Protein AF-A0A9X8DSF7-F1 (afdb_monomer_lite)

Foldseek 3Di:
DVVVVVVVVVVVVVVVVDDPDQDPLFAPLCRVLSVLLSVLVNLLVVLVVVLCVVQPPNSVVVVLLVVLSVLLVVLSVVLVVLRNVLSVCVVVVPPCNVVSSVVSNVSSVVSSVSSVVSSVCSVVCPVVVVVVVVVVVVCVVVVDDDDDDPVNVPD

Radius of gyration: 21.83 Å; chains: 1; bounding box: 63×36×56 Å

pLDDT: mean 90.85, std 12.2, range [54.5, 98.62]

Structure (mmCIF, N/CA/C/O backbone):
data_AF-A0A9X8DSF7-F1
#
_entry.id   AF-A0A9X8DSF7-F1
#
loop_
_atom_site.group_PDB
_atom_site.id
_atom_site.type_symbol
_atom_site.label_atom_id
_atom_site.label_alt_id
_atom_site.label_comp_id
_atom_site.label_asym_id
_atom_site.label_entity_id
_atom_site.label_seq_id
_atom_site.pdbx_PDB_ins_code
_atom_site.Cartn_x
_atom_site.Cartn_y
_atom_site.Cartn_z
_atom_site.occupancy
_atom_site.B_iso_or_equiv
_atom_site.auth_seq_id
_atom_site.auth_comp_id
_atom_site.auth_asym_id
_atom_site.auth_atom_id
_atom_site.pdbx_PDB_model_num
ATOM 1 N N . ASP A 1 1 ? 9.832 -15.809 27.372 1.00 63.56 1 ASP A N 1
ATOM 2 C CA . ASP A 1 1 ? 11.273 -15.867 27.654 1.00 63.56 1 ASP A CA 1
ATOM 3 C C . ASP A 1 1 ? 11.875 -14.478 27.422 1.00 63.56 1 ASP A C 1
ATOM 5 O O . ASP A 1 1 ? 11.835 -14.006 26.288 1.00 63.56 1 ASP A O 1
ATOM 9 N N . PRO A 1 2 ? 12.327 -13.775 28.474 1.00 68.81 2 PRO A N 1
ATOM 10 C CA . PRO A 1 2 ? 12.872 -12.420 28.365 1.00 68.81 2 PRO A CA 1
ATOM 11 C C . PRO A 1 2 ? 14.096 -12.323 27.442 1.00 68.81 2 PRO A C 1
ATOM 13 O O . PRO A 1 2 ? 14.295 -11.289 26.807 1.00 68.81 2 PRO A O 1
ATOM 16 N N . ALA A 1 3 ? 14.888 -13.395 27.326 1.00 64.69 3 ALA A N 1
ATOM 17 C CA . ALA A 1 3 ? 16.086 -13.418 26.490 1.00 64.69 3 ALA A CA 1
ATOM 18 C C . ALA A 1 3 ? 15.745 -13.406 24.990 1.00 64.69 3 ALA A C 1
ATOM 20 O O . ALA A 1 3 ? 16.380 -12.690 24.217 1.00 64.69 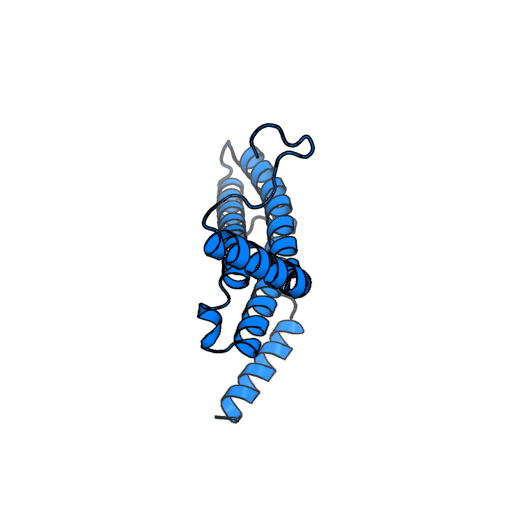3 ALA A O 1
ATOM 21 N N . ALA A 1 4 ? 14.692 -14.130 24.596 1.00 65.56 4 ALA A N 1
ATOM 22 C CA . ALA A 1 4 ? 14.181 -14.127 23.225 1.00 65.56 4 ALA A CA 1
ATOM 23 C C . ALA A 1 4 ? 13.615 -12.753 22.829 1.00 65.56 4 ALA A C 1
ATOM 25 O O . ALA A 1 4 ? 13.849 -12.274 21.726 1.00 65.56 4 ALA A O 1
ATOM 26 N N . VAL A 1 5 ? 12.927 -12.074 23.753 1.00 68.06 5 VAL A N 1
ATOM 27 C CA . VAL A 1 5 ? 12.398 -10.722 23.510 1.00 68.06 5 VAL A CA 1
ATOM 28 C C . VAL A 1 5 ? 13.537 -9.707 23.356 1.00 68.06 5 VAL A C 1
ATOM 30 O O . VAL A 1 5 ? 13.476 -8.843 22.485 1.00 68.06 5 VAL A O 1
ATOM 33 N N . ALA A 1 6 ? 14.598 -9.814 24.160 1.00 66.62 6 ALA A N 1
ATOM 34 C CA . ALA A 1 6 ? 15.745 -8.908 24.095 1.00 66.62 6 ALA A CA 1
ATOM 35 C C . ALA A 1 6 ? 16.555 -9.053 22.793 1.00 66.62 6 ALA A C 1
ATOM 37 O O . ALA A 1 6 ? 16.937 -8.043 22.196 1.00 66.62 6 ALA A O 1
ATOM 38 N N . SER A 1 7 ? 16.785 -10.282 22.321 1.00 71.12 7 SER A N 1
ATOM 39 C CA . SER A 1 7 ? 17.481 -10.529 21.049 1.00 71.12 7 SER A CA 1
ATOM 40 C C . SER A 1 7 ? 16.645 -10.107 19.836 1.00 71.12 7 SER A C 1
ATOM 42 O O . SER A 1 7 ? 17.171 -9.590 18.845 1.00 71.12 7 SER A O 1
ATOM 44 N N . GLU A 1 8 ? 15.323 -10.241 19.922 1.00 71.06 8 GLU A N 1
ATOM 45 C CA . GLU A 1 8 ? 14.417 -9.767 18.881 1.00 71.06 8 GLU A CA 1
ATOM 46 C C . GLU A 1 8 ? 14.366 -8.230 18.830 1.00 71.06 8 GLU A C 1
ATOM 48 O O . GLU A 1 8 ? 14.348 -7.640 17.752 1.00 71.06 8 GLU A O 1
ATOM 53 N N . ILE A 1 9 ? 14.426 -7.552 19.981 1.00 68.19 9 ILE A N 1
ATOM 54 C CA . ILE A 1 9 ? 14.534 -6.087 20.041 1.00 68.19 9 ILE A CA 1
ATOM 55 C C . ILE A 1 9 ? 15.883 -5.610 19.480 1.00 68.19 9 ILE A C 1
ATOM 57 O O . ILE A 1 9 ? 15.903 -4.662 18.692 1.00 68.19 9 ILE A O 1
ATOM 61 N N . SER A 1 10 ? 17.003 -6.255 19.830 1.00 66.88 10 SER A N 1
ATOM 62 C CA . SER A 1 10 ? 18.328 -5.824 19.354 1.00 66.88 10 SER A CA 1
ATOM 63 C C . SER A 1 10 ? 18.484 -5.996 17.841 1.00 66.88 10 SER A C 1
ATOM 65 O O . SER A 1 10 ? 18.924 -5.069 17.159 1.00 66.88 10 SER A O 1
ATOM 67 N N . SER A 1 11 ? 18.028 -7.125 17.291 1.00 69.69 11 SER A N 1
ATOM 68 C CA . SER A 1 11 ? 18.043 -7.371 15.846 1.00 69.69 11 SER A CA 1
ATOM 69 C C . SER A 1 11 ? 17.172 -6.372 15.078 1.00 69.69 11 SER A C 1
ATOM 71 O O . SER A 1 11 ? 17.550 -5.950 13.985 1.00 69.69 11 SER A O 1
ATOM 73 N N . ARG A 1 12 ? 16.055 -5.910 15.656 1.00 64.50 12 ARG A N 1
ATOM 74 C CA . ARG A 1 12 ? 15.192 -4.866 15.070 1.00 64.50 12 ARG A CA 1
ATOM 75 C C . ARG A 1 12 ? 15.837 -3.484 15.087 1.00 64.50 12 ARG A C 1
ATOM 77 O O . ARG A 1 12 ? 15.775 -2.784 14.078 1.00 64.50 12 ARG A O 1
ATOM 84 N N . VAL A 1 13 ? 16.483 -3.102 16.190 1.00 63.00 13 VAL A N 1
ATOM 85 C CA . VAL A 1 13 ? 17.249 -1.844 16.271 1.00 63.00 13 VAL A CA 1
ATOM 86 C C . VAL A 1 13 ? 18.369 -1.849 15.234 1.00 63.00 13 VAL A C 1
ATOM 88 O O . VAL A 1 13 ? 18.515 -0.893 14.477 1.00 63.00 13 VAL A O 1
ATOM 91 N N . GLN A 1 14 ? 19.090 -2.961 15.115 1.00 63.12 14 GLN A N 1
ATOM 92 C CA . GLN A 1 14 ? 20.136 -3.120 14.113 1.00 63.12 14 GLN A CA 1
ATOM 93 C C . GLN A 1 14 ? 19.574 -3.030 12.686 1.00 63.12 14 GLN A C 1
ATOM 95 O O . GLN A 1 14 ? 20.153 -2.341 11.849 1.00 63.12 14 GLN A O 1
ATOM 100 N N . LYS A 1 15 ? 18.403 -3.620 12.413 1.00 63.53 15 LYS A N 1
ATOM 101 C CA . LYS A 1 15 ? 17.718 -3.519 11.111 1.00 63.53 15 LYS A CA 1
ATOM 102 C 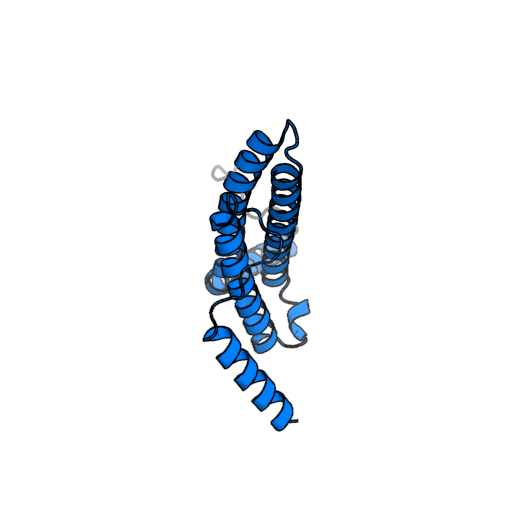C . LYS A 1 15 ? 17.249 -2.100 10.773 1.00 63.53 15 LYS A C 1
ATOM 104 O O . LYS A 1 15 ? 17.246 -1.753 9.601 1.00 63.53 15 LYS A O 1
ATOM 109 N N . LYS A 1 16 ? 16.883 -1.284 11.771 1.00 60.44 16 LYS A N 1
ATOM 110 C CA . LYS A 1 16 ? 16.543 0.141 11.579 1.00 60.44 16 LYS A CA 1
ATOM 111 C C . LYS A 1 16 ? 17.762 1.021 11.299 1.00 60.44 16 LYS A C 1
ATOM 113 O O . LYS A 1 16 ? 17.622 2.042 10.638 1.00 60.44 16 LYS A O 1
ATOM 118 N N . ILE A 1 17 ? 18.932 0.643 11.816 1.00 54.91 17 ILE A N 1
ATOM 119 C CA . ILE A 1 17 ? 20.197 1.376 11.631 1.00 54.91 17 ILE A CA 1
ATOM 120 C C . ILE A 1 17 ? 20.903 0.952 10.331 1.00 54.91 17 ILE A C 1
ATOM 122 O O . ILE A 1 17 ? 21.636 1.734 9.731 1.00 54.91 17 ILE A O 1
ATOM 126 N N . SER A 1 18 ? 20.668 -0.279 9.875 1.00 54.50 18 SER A N 1
ATOM 127 C CA . SER A 1 18 ? 21.203 -0.797 8.615 1.00 54.50 18 SER A CA 1
ATOM 128 C C . SER A 1 18 ? 20.497 -0.138 7.430 1.00 54.50 18 SER A C 1
ATOM 130 O O . SER A 1 18 ? 19.268 -0.145 7.366 1.00 54.50 18 SER A O 1
ATOM 132 N N . SER A 1 19 ? 21.251 0.378 6.454 1.00 56.88 19 SER A N 1
ATOM 133 C CA . SER A 1 19 ? 20.671 0.742 5.157 1.00 56.88 19 SER A CA 1
ATOM 134 C C . SER A 1 19 ? 19.955 -0.482 4.570 1.00 56.88 19 SER A C 1
ATOM 136 O O . SER A 1 19 ? 20.521 -1.580 4.626 1.00 56.88 19 SER A O 1
ATOM 138 N N . PRO A 1 20 ? 18.726 -0.344 4.041 1.00 61.88 20 PRO A N 1
ATOM 139 C CA . PRO A 1 20 ? 18.025 -1.477 3.459 1.00 61.88 20 PRO A CA 1
ATOM 140 C C . PRO A 1 20 ? 18.888 -2.075 2.347 1.00 61.88 20 PRO A C 1
ATOM 142 O O . PRO A 1 20 ? 19.363 -1.359 1.465 1.00 61.88 20 PRO A O 1
ATOM 145 N N . ALA A 1 21 ? 19.129 -3.386 2.417 1.00 65.06 21 ALA A N 1
ATOM 146 C CA . ALA A 1 21 ? 19.835 -4.096 1.361 1.00 65.06 21 ALA A CA 1
ATOM 147 C C . ALA A 1 21 ? 19.112 -3.840 0.034 1.00 65.06 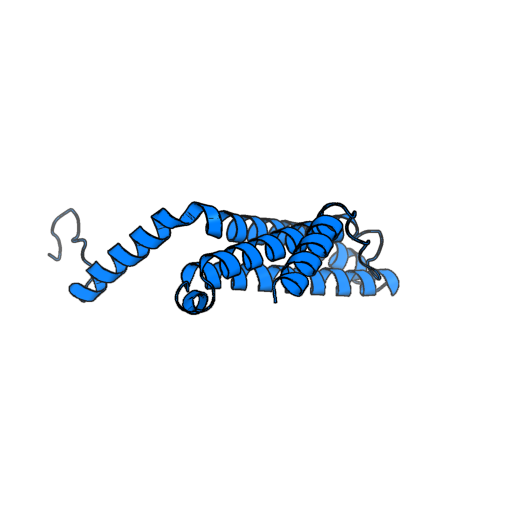21 ALA A C 1
ATOM 149 O O . ALA A 1 21 ? 17.889 -3.972 -0.029 1.00 65.06 21 ALA A O 1
ATOM 150 N N . THR A 1 22 ? 19.851 -3.435 -1.001 1.00 68.94 22 THR A N 1
ATOM 151 C CA . THR A 1 22 ? 19.303 -3.186 -2.339 1.00 68.94 22 THR A CA 1
ATOM 152 C C . THR A 1 22 ? 18.501 -4.402 -2.796 1.00 68.94 22 THR A C 1
ATOM 154 O O . THR A 1 22 ? 18.974 -5.528 -2.660 1.00 68.94 22 THR A O 1
ATOM 157 N N . LEU A 1 23 ? 17.292 -4.193 -3.326 1.00 81.56 23 LEU A N 1
ATOM 158 C CA . LEU A 1 23 ? 16.512 -5.294 -3.891 1.00 81.56 23 LEU A CA 1
ATOM 159 C C . LEU A 1 23 ? 17.291 -5.917 -5.056 1.00 81.56 23 LEU A C 1
ATOM 161 O O . LEU A 1 23 ? 17.583 -5.248 -6.050 1.00 81.56 23 LEU A O 1
ATOM 165 N N . GLU A 1 24 ? 17.637 -7.194 -4.920 1.00 85.94 24 GLU A N 1
ATOM 166 C CA . GLU A 1 24 ? 18.295 -7.956 -5.977 1.00 85.94 24 GLU A CA 1
ATOM 167 C C . GLU A 1 24 ? 17.334 -8.190 -7.153 1.00 85.94 24 GLU A C 1
ATOM 169 O O . GLU A 1 24 ? 16.117 -8.271 -6.985 1.00 85.94 24 GLU A O 1
ATOM 174 N N . GLY A 1 25 ? 17.877 -8.274 -8.370 1.00 87.62 25 GLY A N 1
ATOM 175 C CA . GLY A 1 25 ? 17.092 -8.543 -9.581 1.00 87.62 25 GLY A CA 1
ATOM 176 C C . GLY A 1 25 ? 16.292 -7.355 -10.136 1.00 87.62 25 GLY A C 1
ATOM 177 O O . GLY A 1 25 ? 15.615 -7.508 -11.152 1.00 87.62 25 GLY A O 1
ATOM 178 N N . VAL A 1 26 ? 16.380 -6.166 -9.529 1.00 95.31 26 VAL A N 1
ATOM 179 C CA . VAL A 1 26 ? 15.748 -4.951 -10.065 1.00 95.31 26 VAL A CA 1
ATOM 180 C C . VAL A 1 26 ? 16.621 -4.325 -11.152 1.00 95.31 26 VAL A C 1
ATOM 182 O O . VAL A 1 26 ? 17.807 -4.061 -10.951 1.00 95.31 26 VAL A O 1
ATOM 185 N N . HIS A 1 27 ? 16.023 -4.022 -12.306 1.00 96.25 27 HIS A N 1
ATOM 186 C CA . HIS A 1 27 ? 16.730 -3.338 -13.386 1.00 96.25 27 HIS A CA 1
ATOM 187 C C . HIS A 1 27 ? 17.093 -1.891 -12.972 1.00 96.25 27 HIS A C 1
ATOM 189 O O . HIS A 1 27 ? 16.234 -1.192 -12.431 1.00 96.25 27 HIS A O 1
ATOM 195 N N . PRO A 1 28 ? 18.295 -1.359 -13.288 1.00 95.75 28 PRO A N 1
ATOM 196 C CA . PRO A 1 28 ? 18.745 -0.038 -12.816 1.00 95.75 28 PRO A CA 1
ATOM 197 C C . PRO A 1 28 ? 17.779 1.131 -13.080 1.00 95.75 28 PRO A C 1
ATOM 199 O O . PRO A 1 28 ? 17.673 2.049 -12.271 1.00 95.75 28 PRO A O 1
ATOM 202 N N . LYS A 1 29 ? 17.023 1.084 -14.187 1.00 96.69 29 LYS A N 1
ATOM 203 C CA . LYS A 1 29 ? 15.991 2.090 -14.529 1.00 96.69 29 LYS A CA 1
ATOM 204 C C . LYS A 1 29 ? 14.791 2.132 -13.565 1.00 96.69 29 LYS A C 1
ATOM 206 O O . LYS A 1 29 ? 14.053 3.112 -13.573 1.00 96.69 29 LYS A O 1
ATOM 211 N N . LEU A 1 30 ? 14.593 1.094 -12.753 1.00 97.00 30 LEU A N 1
ATOM 212 C CA . LEU A 1 30 ? 13.517 0.977 -11.762 1.00 97.00 30 LEU A CA 1
ATOM 213 C C . LEU A 1 30 ? 14.002 1.212 -10.324 1.00 97.00 30 LEU A C 1
ATOM 215 O O . LEU A 1 30 ? 13.237 1.004 -9.385 1.00 97.00 30 LEU A O 1
ATOM 219 N N . LYS A 1 31 ? 15.245 1.680 -10.134 1.00 95.44 31 LYS A N 1
ATOM 220 C CA . LYS A 1 31 ? 15.831 1.897 -8.804 1.00 95.44 31 LYS A CA 1
ATOM 221 C C . LYS A 1 31 ? 14.965 2.791 -7.909 1.00 95.44 31 LYS A C 1
ATOM 223 O O . LYS A 1 31 ? 14.647 2.393 -6.800 1.00 95.44 31 LYS A O 1
ATOM 228 N N . ALA A 1 32 ? 14.496 3.931 -8.417 1.00 95.75 32 ALA A N 1
ATOM 229 C CA . ALA A 1 32 ? 13.640 4.833 -7.640 1.00 95.75 32 ALA A CA 1
ATOM 230 C C . ALA A 1 32 ? 12.321 4.167 -7.195 1.00 95.75 32 ALA A C 1
ATOM 232 O O . ALA A 1 32 ? 11.892 4.324 -6.054 1.00 95.75 32 ALA A O 1
ATOM 233 N N . SER A 1 33 ? 11.693 3.371 -8.068 1.00 97.44 33 SER A N 1
ATOM 234 C CA . SER A 1 33 ? 10.481 2.611 -7.733 1.00 97.44 33 SER A CA 1
ATOM 235 C C . SER A 1 33 ? 10.753 1.533 -6.676 1.00 97.44 33 SER A C 1
ATOM 237 O O . SER A 1 33 ? 9.924 1.310 -5.794 1.00 97.44 33 SER A O 1
ATOM 239 N N . ALA A 1 34 ? 11.923 0.892 -6.729 1.00 96.12 34 ALA A N 1
ATOM 240 C CA . ALA A 1 34 ? 12.370 -0.058 -5.714 1.00 96.12 34 ALA A CA 1
ATOM 241 C C . ALA A 1 34 ? 12.660 0.614 -4.363 1.00 96.12 34 ALA A C 1
ATOM 243 O O . ALA A 1 34 ? 12.262 0.078 -3.330 1.00 96.12 34 ALA A O 1
ATOM 244 N N . ASP A 1 35 ? 13.262 1.804 -4.356 1.00 95.06 35 ASP A N 1
ATOM 245 C CA . ASP A 1 35 ? 13.513 2.576 -3.133 1.00 95.06 35 ASP A CA 1
ATOM 246 C C . ASP A 1 35 ? 12.186 2.975 -2.451 1.00 95.06 35 ASP A C 1
ATOM 248 O O . ASP A 1 35 ? 12.048 2.889 -1.225 1.00 95.06 35 ASP A O 1
ATOM 252 N N . LEU A 1 36 ? 11.161 3.330 -3.242 1.00 96.38 36 LEU A N 1
ATOM 253 C CA . LEU A 1 36 ? 9.802 3.551 -2.734 1.00 96.38 36 LEU A CA 1
ATOM 254 C C . LEU A 1 36 ? 9.219 2.276 -2.113 1.00 96.38 36 LEU A C 1
ATOM 256 O O . LEU A 1 36 ? 8.698 2.326 -0.999 1.00 96.38 36 LEU A O 1
ATOM 260 N N . LEU A 1 37 ? 9.326 1.134 -2.801 1.00 96.38 37 LEU A N 1
ATOM 261 C CA . LEU A 1 37 ? 8.853 -0.156 -2.292 1.00 96.38 37 LEU A CA 1
ATOM 262 C C . LEU A 1 37 ? 9.526 -0.520 -0.959 1.00 96.38 37 LEU A C 1
ATOM 264 O O . LEU A 1 37 ? 8.836 -0.891 -0.008 1.00 96.38 37 LEU A O 1
ATOM 268 N N . GLN A 1 38 ? 10.850 -0.382 -0.861 1.00 94.75 38 GLN A N 1
ATOM 269 C CA . GLN A 1 38 ? 11.598 -0.650 0.371 1.00 94.75 38 GLN A CA 1
ATOM 270 C C . GLN A 1 38 ? 11.137 0.249 1.517 1.00 94.75 38 GLN A C 1
ATOM 272 O O . GLN A 1 38 ? 10.804 -0.246 2.594 1.00 94.75 38 GLN A O 1
ATOM 277 N N . THR A 1 39 ? 11.055 1.558 1.265 1.00 94.88 39 THR A N 1
ATOM 278 C CA . THR A 1 39 ? 10.596 2.539 2.256 1.00 94.88 39 THR A CA 1
ATOM 279 C C . THR A 1 39 ? 9.217 2.164 2.797 1.00 94.88 39 THR A C 1
ATOM 281 O O . THR A 1 39 ? 9.020 2.061 4.008 1.00 94.88 39 THR A O 1
ATOM 284 N N . ARG A 1 40 ? 8.263 1.876 1.904 1.00 97.19 40 ARG A N 1
ATOM 285 C CA . ARG A 1 40 ? 6.893 1.516 2.293 1.00 97.19 40 ARG A CA 1
ATOM 286 C C . ARG A 1 40 ? 6.809 0.159 2.985 1.00 97.19 40 ARG A C 1
ATOM 288 O O . ARG A 1 40 ? 5.972 -0.012 3.865 1.00 97.19 40 ARG A O 1
ATOM 295 N N . THR A 1 41 ? 7.686 -0.784 2.645 1.00 96.12 41 THR A N 1
ATOM 296 C CA . THR A 1 41 ? 7.774 -2.089 3.321 1.00 96.12 41 THR A CA 1
ATOM 297 C C . THR A 1 41 ? 8.222 -1.936 4.775 1.00 96.12 41 THR A C 1
ATOM 299 O O . THR A 1 41 ? 7.655 -2.576 5.661 1.00 96.12 41 THR A O 1
ATOM 302 N N . ILE A 1 42 ? 9.201 -1.064 5.041 1.00 93.56 42 ILE A N 1
ATOM 303 C CA . ILE A 1 42 ? 9.673 -0.775 6.404 1.00 93.56 42 ILE A CA 1
ATOM 304 C C . ILE A 1 42 ? 8.551 -0.142 7.230 1.00 93.56 42 ILE A C 1
ATOM 306 O O . ILE A 1 42 ? 8.224 -0.637 8.308 1.00 93.56 42 ILE A O 1
ATOM 310 N N . GLU A 1 43 ? 7.917 0.908 6.705 1.00 95.56 43 GLU A N 1
ATOM 311 C CA . GLU A 1 43 ? 6.807 1.581 7.387 1.00 95.56 43 GLU A CA 1
ATOM 312 C C . GLU A 1 43 ? 5.620 0.641 7.642 1.00 95.56 43 GLU A C 1
ATOM 314 O O . GLU A 1 43 ? 4.994 0.697 8.702 1.00 95.56 43 GLU A O 1
ATOM 319 N N . PHE A 1 44 ? 5.315 -0.245 6.690 1.00 97.06 44 PHE A N 1
ATOM 320 C CA . PHE A 1 44 ? 4.281 -1.261 6.852 1.00 97.06 44 PHE A CA 1
ATOM 321 C C . PHE A 1 44 ? 4.615 -2.223 7.996 1.00 97.06 44 PHE A C 1
ATOM 323 O O . PHE A 1 44 ? 3.758 -2.492 8.838 1.00 97.06 44 PHE A O 1
ATOM 330 N N . GLY A 1 45 ? 5.861 -2.701 8.065 1.00 95.31 45 GLY A N 1
ATOM 331 C CA . GLY A 1 45 ? 6.333 -3.550 9.159 1.00 95.31 45 GLY A CA 1
ATOM 332 C C . GLY A 1 45 ? 6.204 -2.870 10.524 1.00 95.31 45 GLY A C 1
ATOM 333 O O . GLY A 1 45 ? 5.671 -3.470 11.459 1.00 95.31 45 GLY A O 1
ATOM 334 N N . ASP A 1 46 ? 6.608 -1.601 10.615 1.00 93.81 46 ASP A N 1
ATOM 335 C CA . ASP A 1 46 ? 6.471 -0.788 11.829 1.00 93.81 46 ASP A CA 1
ATOM 336 C C . ASP A 1 46 ? 4.999 -0.629 12.255 1.00 93.81 46 ASP A C 1
ATOM 338 O O . ASP A 1 46 ? 4.670 -0.744 13.440 1.00 93.81 46 ASP A O 1
ATOM 342 N N . ALA A 1 47 ? 4.089 -0.407 11.301 1.00 95.94 47 ALA A N 1
ATOM 343 C CA . ALA A 1 47 ? 2.661 -0.287 11.582 1.00 95.94 47 ALA A CA 1
ATOM 344 C C . ALA A 1 47 ? 2.046 -1.609 12.070 1.00 95.94 47 ALA A C 1
ATOM 346 O O . ALA A 1 47 ? 1.309 -1.612 13.059 1.00 95.94 47 ALA A O 1
ATOM 347 N N . VAL A 1 48 ? 2.368 -2.734 11.422 1.00 96.19 48 VAL A N 1
ATOM 348 C CA . VAL A 1 48 ? 1.903 -4.068 11.840 1.00 96.19 48 VAL A CA 1
ATOM 349 C C . VAL A 1 48 ? 2.403 -4.396 13.246 1.00 96.19 48 VAL A C 1
ATOM 351 O O . VAL A 1 48 ? 1.623 -4.833 14.092 1.00 96.19 48 VAL A O 1
ATOM 354 N N . GLU A 1 49 ? 3.681 -4.143 13.529 1.00 94.06 49 GLU A N 1
ATOM 355 C CA . GLU A 1 49 ? 4.254 -4.376 14.854 1.00 94.06 49 GLU A CA 1
ATOM 356 C C . GLU A 1 49 ? 3.578 -3.506 15.922 1.00 94.06 49 GLU A C 1
ATOM 358 O O . GLU A 1 49 ? 3.225 -4.004 16.993 1.00 94.06 49 GLU A O 1
ATOM 363 N N . SER A 1 50 ? 3.346 -2.225 15.627 1.00 93.94 50 SER A N 1
ATOM 364 C CA . SER A 1 50 ? 2.640 -1.312 16.529 1.00 93.94 50 SER A CA 1
ATOM 365 C C . SER A 1 50 ? 1.239 -1.827 16.881 1.00 93.94 50 SER A C 1
ATOM 367 O O . SER A 1 50 ? 0.866 -1.853 18.057 1.00 93.94 50 SER A O 1
ATOM 369 N N . LEU A 1 51 ? 0.487 -2.312 15.888 1.00 95.31 51 LEU A N 1
ATOM 370 C CA . LEU A 1 51 ? -0.847 -2.875 16.098 1.00 95.31 51 LEU A CA 1
ATOM 371 C C . LEU A 1 51 ? -0.820 -4.158 16.930 1.00 95.31 51 LEU A C 1
ATOM 373 O O . LEU A 1 51 ? -1.606 -4.295 17.869 1.00 95.31 51 LEU A O 1
ATOM 377 N N . LEU A 1 52 ? 0.103 -5.075 16.633 1.00 95.31 52 LEU A N 1
ATOM 378 C CA . LEU A 1 52 ? 0.252 -6.320 17.389 1.00 95.31 52 LEU A CA 1
ATOM 379 C C . LEU A 1 52 ? 0.649 -6.055 18.843 1.00 95.31 52 LEU A C 1
ATOM 381 O O . LEU A 1 52 ? 0.106 -6.688 19.745 1.00 95.31 52 LEU A O 1
ATOM 385 N N . ARG A 1 53 ? 1.539 -5.087 19.091 1.00 94.62 53 ARG A N 1
ATOM 386 C CA . ARG A 1 53 ? 1.912 -4.669 20.451 1.00 94.62 53 ARG A CA 1
ATOM 387 C C . ARG A 1 53 ? 0.737 -4.050 21.204 1.00 94.62 53 ARG A C 1
ATOM 389 O O . ARG A 1 53 ? 0.589 -4.298 22.396 1.00 94.62 53 ARG A O 1
ATOM 396 N N . LYS A 1 54 ? -0.087 -3.250 20.522 1.00 94.31 54 LYS A N 1
ATOM 397 C CA . LYS A 1 54 ? -1.219 -2.539 21.128 1.00 94.31 54 LYS A CA 1
ATOM 398 C C . LYS A 1 54 ? -2.408 -3.451 21.439 1.00 94.31 54 LYS A C 1
ATOM 400 O O . LYS A 1 54 ? -3.003 -3.316 22.502 1.00 94.31 54 LYS A O 1
ATOM 405 N N . HIS A 1 55 ? -2.767 -4.346 20.521 1.00 94.69 55 HIS A N 1
ATOM 406 C CA . HIS A 1 55 ? -4.001 -5.136 20.606 1.00 94.69 55 HIS A CA 1
ATOM 407 C C . HIS A 1 55 ? -3.753 -6.616 20.942 1.00 94.69 55 HIS A C 1
ATOM 409 O O . HIS A 1 55 ? -4.639 -7.302 21.447 1.00 94.69 55 HIS A O 1
ATOM 415 N N . GLY A 1 56 ? -2.555 -7.147 20.693 1.00 94.88 56 GLY A N 1
ATOM 416 C CA . GLY A 1 56 ? -2.260 -8.562 20.915 1.00 94.88 56 GLY A CA 1
ATOM 417 C C . GLY A 1 56 ? -3.268 -9.467 20.200 1.00 94.88 56 GLY A C 1
ATOM 418 O O . GLY A 1 56 ? -3.554 -9.292 19.018 1.00 94.88 56 GLY A O 1
ATOM 419 N N . LYS A 1 57 ? -3.849 -10.427 20.928 1.00 95.00 57 LYS A N 1
ATOM 420 C CA . LYS A 1 57 ? -4.824 -11.381 20.369 1.00 95.00 57 LYS A CA 1
ATOM 421 C C . LYS A 1 57 ? -6.165 -10.744 19.991 1.00 95.00 57 LYS A C 1
ATOM 423 O O . LYS A 1 57 ? -6.867 -11.294 19.149 1.00 95.00 57 LYS A O 1
ATOM 428 N N . THR A 1 58 ? -6.530 -9.602 20.578 1.00 96.94 58 THR A N 1
ATOM 429 C CA . THR A 1 58 ? -7.820 -8.948 20.298 1.00 96.94 58 THR A CA 1
ATOM 430 C C . THR A 1 58 ? -7.797 -8.119 19.016 1.00 96.94 58 THR A C 1
ATOM 432 O O . THR A 1 58 ? -8.838 -7.605 18.616 1.00 96.94 58 THR A O 1
ATOM 435 N N . ILE A 1 59 ? -6.652 -8.053 18.319 1.00 96.81 59 ILE A N 1
ATOM 436 C CA . ILE A 1 59 ? -6.509 -7.362 17.030 1.00 96.81 59 ILE A CA 1
ATOM 437 C C . ILE A 1 59 ? -7.546 -7.817 15.996 1.00 96.81 59 ILE A C 1
ATOM 439 O O . ILE A 1 59 ? -7.968 -7.020 15.166 1.00 96.81 59 ILE A O 1
ATOM 443 N N . VAL A 1 60 ? -8.025 -9.064 16.085 1.00 96.81 60 VAL A N 1
ATOM 444 C CA . VAL A 1 60 ? -9.093 -9.606 15.228 1.00 96.81 60 VAL A CA 1
ATOM 445 C C . VAL A 1 60 ? -10.395 -8.793 15.298 1.00 96.81 60 VAL A C 1
ATOM 447 O O . VAL A 1 60 ? -11.191 -8.830 14.367 1.00 96.81 60 VAL A O 1
ATOM 450 N N . HIS A 1 61 ? -10.623 -8.018 16.359 1.00 96.06 61 HIS A N 1
ATOM 451 C CA . HIS A 1 61 ? -11.792 -7.143 16.488 1.00 96.06 61 HIS A CA 1
ATOM 452 C C . HIS A 1 61 ? -11.551 -5.722 15.952 1.00 96.06 61 HIS A C 1
ATOM 454 O O . HIS A 1 61 ? -12.500 -4.961 15.764 1.00 96.06 61 HIS A O 1
ATOM 460 N N . GLU A 1 62 ? -10.309 -5.366 15.620 1.00 95.81 62 GLU A N 1
ATOM 461 C CA . GLU A 1 62 ? -9.932 -4.053 15.084 1.00 95.81 62 GLU A CA 1
ATOM 462 C C . GLU A 1 62 ? -10.085 -3.993 13.557 1.00 95.81 62 GLU A C 1
ATOM 464 O O . GLU A 1 62 ? -9.183 -3.600 12.817 1.00 95.81 62 GLU A O 1
ATOM 469 N N . GLN A 1 63 ? -11.267 -4.379 13.073 1.00 96.44 63 GLN A N 1
ATOM 470 C CA . GLN A 1 63 ? -11.570 -4.601 11.652 1.00 96.44 63 GLN A CA 1
ATOM 471 C C . GLN A 1 63 ? -11.261 -3.391 10.752 1.00 96.44 63 GLN A C 1
ATOM 473 O O . GLN A 1 63 ? -10.773 -3.556 9.637 1.00 96.44 63 GLN A O 1
ATOM 478 N N . LEU A 1 64 ? -11.472 -2.160 11.236 1.00 97.38 64 LEU A N 1
ATOM 479 C CA . LEU A 1 64 ? -11.167 -0.942 10.470 1.00 97.38 64 LEU A CA 1
ATOM 480 C C . LEU A 1 64 ? -9.658 -0.741 10.263 1.00 97.38 64 LEU A C 1
ATOM 482 O O . LEU A 1 64 ? -9.228 -0.316 9.192 1.00 97.38 64 LEU A O 1
ATOM 486 N N . GLN A 1 65 ? -8.843 -1.061 11.269 1.00 96.88 65 GLN A N 1
ATOM 487 C CA . GLN A 1 65 ? -7.384 -0.993 11.159 1.00 96.88 65 GLN A CA 1
ATOM 488 C C . GLN A 1 65 ? -6.849 -2.164 10.330 1.00 96.88 65 GLN A C 1
ATOM 490 O O . GLN A 1 65 ? -6.005 -1.952 9.460 1.00 96.88 65 GLN A O 1
ATOM 495 N N . LEU A 1 66 ? -7.398 -3.369 10.525 1.00 97.62 66 LEU A N 1
ATOM 496 C CA . LEU A 1 66 ? -7.069 -4.548 9.721 1.00 97.62 66 LEU A CA 1
ATOM 497 C C . LEU A 1 66 ? -7.362 -4.333 8.234 1.00 97.62 66 LEU A C 1
ATOM 499 O O . LEU A 1 66 ? -6.532 -4.690 7.402 1.00 97.62 66 LEU A O 1
ATOM 503 N N . LYS A 1 67 ? -8.483 -3.685 7.893 1.00 98.12 67 LYS A N 1
ATOM 504 C CA . LYS A 1 67 ? -8.799 -3.310 6.510 1.00 98.12 67 LYS A CA 1
ATOM 505 C C . LYS A 1 67 ? -7.700 -2.434 5.900 1.00 98.12 67 LYS A C 1
ATOM 507 O O . LYS A 1 67 ? -7.227 -2.728 4.811 1.00 98.12 67 LYS A O 1
ATOM 512 N N . ARG A 1 68 ? -7.244 -1.393 6.607 1.00 98.12 68 ARG A N 1
ATOM 513 C CA . ARG A 1 68 ? -6.177 -0.495 6.115 1.00 98.12 68 ARG A CA 1
ATOM 514 C C . ARG A 1 68 ? -4.845 -1.222 5.926 1.00 98.12 68 ARG A C 1
ATOM 516 O O . ARG A 1 68 ? -4.141 -0.953 4.956 1.00 98.12 68 ARG A O 1
ATOM 523 N N . ILE A 1 69 ? -4.512 -2.151 6.826 1.00 98.06 69 ILE A N 1
ATOM 524 C CA . ILE A 1 69 ? -3.341 -3.027 6.677 1.00 98.06 69 ILE A CA 1
ATOM 525 C C . ILE A 1 69 ? -3.488 -3.925 5.443 1.00 98.06 69 ILE A C 1
ATOM 527 O O . ILE A 1 69 ? -2.545 -4.031 4.665 1.00 98.06 69 ILE A O 1
ATOM 531 N N . ALA A 1 70 ? -4.656 -4.530 5.227 1.00 98.44 70 ALA A N 1
ATOM 532 C CA . ALA A 1 70 ? -4.912 -5.357 4.049 1.00 98.44 70 ALA A CA 1
ATOM 533 C C . ALA A 1 70 ? -4.821 -4.543 2.746 1.00 98.44 70 ALA A C 1
ATOM 535 O O . ALA A 1 70 ? -4.158 -4.954 1.797 1.00 98.44 70 ALA A O 1
ATOM 536 N N . ASP A 1 71 ? -5.408 -3.347 2.712 1.00 98.50 71 ASP A N 1
ATOM 537 C CA . ASP A 1 71 ? -5.333 -2.466 1.547 1.00 98.50 71 ASP A CA 1
ATOM 538 C C . ASP A 1 71 ? -3.876 -2.063 1.250 1.00 98.50 71 ASP A C 1
ATOM 540 O O . ASP A 1 71 ? -3.456 -2.060 0.092 1.00 98.50 71 ASP A O 1
ATOM 544 N N . ALA A 1 72 ? -3.070 -1.768 2.278 1.00 98.44 72 ALA A N 1
ATOM 545 C CA . ALA A 1 72 ? -1.644 -1.477 2.118 1.00 98.44 72 ALA A CA 1
ATOM 546 C C . ALA A 1 72 ? -0.833 -2.696 1.635 1.00 98.44 72 ALA A C 1
ATOM 548 O O . ALA A 1 72 ? 0.031 -2.544 0.770 1.00 98.44 72 ALA A O 1
ATOM 549 N N . SER A 1 73 ? -1.117 -3.901 2.142 1.00 98.44 73 SER A N 1
ATOM 550 C CA . SER A 1 73 ? -0.398 -5.117 1.740 1.00 98.44 73 SER A CA 1
ATOM 551 C C . SER A 1 73 ? -0.669 -5.497 0.283 1.00 98.44 73 SER A C 1
ATOM 553 O O . SER A 1 73 ? 0.259 -5.879 -0.431 1.00 98.44 73 SER A O 1
ATOM 555 N N . ILE A 1 74 ? -1.903 -5.304 -0.196 1.00 98.62 74 ILE A N 1
ATOM 556 C CA . ILE A 1 74 ? -2.270 -5.500 -1.606 1.00 98.62 74 ILE A CA 1
ATOM 557 C C . ILE A 1 74 ? -1.447 -4.576 -2.511 1.00 98.62 74 ILE A C 1
ATOM 559 O O . ILE A 1 74 ? -0.901 -5.028 -3.519 1.00 98.62 74 ILE A O 1
ATOM 563 N N . GLN A 1 75 ? -1.316 -3.293 -2.151 1.00 98.50 75 GLN A N 1
ATOM 564 C CA . GLN A 1 75 ? -0.515 -2.346 -2.935 1.00 98.50 75 GLN A CA 1
ATOM 565 C C . GLN A 1 75 ? 0.975 -2.715 -2.928 1.00 98.50 75 GLN A C 1
ATOM 567 O O . GLN A 1 75 ? 1.605 -2.683 -3.982 1.00 98.50 75 GLN A O 1
ATOM 572 N N . LEU A 1 76 ? 1.537 -3.120 -1.782 1.00 98.12 76 LEU A N 1
ATOM 573 C CA . LEU A 1 76 ? 2.933 -3.574 -1.696 1.00 98.12 76 LEU A CA 1
ATOM 574 C C . LEU A 1 76 ? 3.199 -4.784 -2.597 1.00 98.12 76 LEU A C 1
ATOM 576 O O . LEU A 1 76 ? 4.199 -4.821 -3.320 1.00 98.12 76 LEU A O 1
ATOM 580 N N . PHE A 1 77 ? 2.290 -5.760 -2.589 1.00 98.31 77 PHE A N 1
ATOM 581 C CA . PHE A 1 77 ? 2.394 -6.932 -3.450 1.00 98.31 77 PHE A CA 1
ATOM 582 C C . PHE A 1 77 ? 2.340 -6.542 -4.932 1.00 98.31 77 PHE A C 1
ATOM 584 O O . PHE A 1 77 ? 3.192 -6.955 -5.717 1.00 98.31 77 PHE A O 1
ATOM 591 N N . ALA A 1 78 ? 1.389 -5.689 -5.313 1.00 98.31 78 ALA A N 1
ATOM 592 C CA . ALA A 1 78 ? 1.245 -5.237 -6.691 1.00 98.31 78 ALA A CA 1
ATOM 593 C C . ALA A 1 78 ? 2.442 -4.390 -7.174 1.00 98.31 78 ALA A C 1
ATOM 595 O O . ALA A 1 78 ? 2.894 -4.552 -8.311 1.00 98.31 78 ALA A O 1
ATOM 596 N N . MET A 1 79 ? 3.015 -3.537 -6.315 1.00 97.88 79 MET A N 1
ATOM 597 C CA . MET A 1 79 ? 4.268 -2.824 -6.607 1.00 97.88 79 MET A CA 1
ATOM 598 C C . MET A 1 79 ? 5.410 -3.808 -6.862 1.00 97.88 79 MET A C 1
ATOM 600 O O . MET A 1 79 ? 6.118 -3.694 -7.858 1.00 97.88 79 MET A O 1
ATOM 604 N N . THR A 1 80 ? 5.557 -4.811 -5.995 1.00 97.56 80 THR A N 1
ATOM 605 C CA . THR A 1 80 ? 6.593 -5.844 -6.131 1.00 97.56 80 THR A CA 1
ATOM 606 C C . THR A 1 80 ? 6.448 -6.602 -7.452 1.00 97.56 80 THR A C 1
ATOM 608 O O . THR A 1 80 ? 7.420 -6.747 -8.194 1.00 97.56 80 THR A O 1
ATOM 611 N N . ALA A 1 81 ? 5.229 -7.031 -7.791 1.00 98.12 81 ALA A N 1
ATOM 612 C CA . ALA A 1 81 ? 4.952 -7.776 -9.016 1.00 98.12 81 ALA A CA 1
ATOM 613 C C . ALA A 1 81 ? 5.241 -6.957 -10.286 1.00 98.12 81 ALA A C 1
ATOM 615 O O . ALA A 1 81 ? 5.847 -7.468 -11.228 1.00 98.12 81 ALA A O 1
ATOM 616 N N . THR A 1 82 ? 4.845 -5.682 -10.314 1.00 98.19 82 THR A N 1
ATOM 617 C CA . THR A 1 82 ? 5.075 -4.806 -11.477 1.00 98.19 82 THR A CA 1
ATOM 618 C C . THR A 1 82 ? 6.555 -4.460 -11.651 1.00 98.19 82 THR A C 1
ATOM 620 O O . THR A 1 82 ? 7.068 -4.565 -12.764 1.00 98.19 82 THR A O 1
ATOM 623 N N . ILE A 1 83 ? 7.278 -4.166 -10.562 1.00 98.12 83 ILE A N 1
ATOM 624 C CA . ILE A 1 83 ? 8.735 -3.943 -10.586 1.00 98.12 83 ILE A CA 1
ATOM 625 C C . ILE A 1 83 ? 9.478 -5.186 -11.074 1.00 98.12 83 ILE A C 1
ATOM 627 O O . ILE A 1 83 ? 10.360 -5.068 -11.928 1.00 98.12 83 ILE A O 1
ATOM 631 N N . SER A 1 84 ? 9.120 -6.369 -10.568 1.00 97.56 84 SER A N 1
ATOM 632 C CA . SER A 1 84 ? 9.719 -7.636 -10.998 1.00 97.56 84 SER A CA 1
ATOM 633 C C . SER A 1 84 ? 9.496 -7.869 -12.493 1.00 97.56 84 SER A C 1
ATOM 635 O O . SER A 1 84 ? 10.461 -8.017 -13.242 1.00 97.56 84 SER A O 1
ATOM 637 N N . ARG A 1 85 ? 8.242 -7.780 -12.953 1.00 97.56 85 ARG A N 1
ATOM 638 C CA . ARG A 1 85 ? 7.881 -7.969 -14.363 1.00 97.56 85 ARG A CA 1
ATOM 639 C C . ARG A 1 85 ? 8.617 -7.005 -15.291 1.00 97.56 85 ARG A C 1
ATOM 641 O O . ARG A 1 85 ? 9.216 -7.439 -16.271 1.00 97.56 85 ARG A O 1
ATOM 648 N N . ALA A 1 86 ? 8.584 -5.706 -14.997 1.00 98.19 86 ALA A N 1
ATOM 649 C CA . ALA A 1 86 ? 9.228 -4.710 -15.845 1.00 98.19 86 ALA A CA 1
ATOM 650 C C . ALA A 1 86 ? 10.759 -4.838 -15.817 1.00 98.19 86 ALA A C 1
ATOM 652 O O . ALA A 1 86 ? 11.404 -4.600 -16.836 1.00 98.19 86 ALA A O 1
ATOM 653 N N . SER A 1 87 ? 11.347 -5.274 -14.697 1.00 98.00 87 SER A N 1
ATOM 654 C CA . SER A 1 87 ? 12.781 -5.581 -14.630 1.00 98.00 87 SER A CA 1
ATOM 655 C C . SER A 1 87 ? 13.157 -6.736 -15.557 1.00 98.00 87 SER A C 1
ATOM 657 O O . SER A 1 87 ? 14.135 -6.617 -16.293 1.00 98.00 87 SER A O 1
ATOM 659 N N . THR A 1 88 ? 12.363 -7.810 -15.585 1.00 97.88 88 THR A N 1
ATOM 660 C CA . THR A 1 88 ? 12.546 -8.920 -16.533 1.00 97.88 88 THR A CA 1
ATOM 661 C C . THR A 1 88 ? 12.380 -8.447 -17.975 1.00 97.88 88 THR A C 1
ATOM 663 O O . THR A 1 88 ? 13.275 -8.660 -18.785 1.00 97.88 88 THR A O 1
ATOM 666 N N . ALA A 1 89 ? 11.312 -7.706 -18.289 1.00 98.06 89 ALA A N 1
ATOM 667 C CA . ALA A 1 89 ? 11.077 -7.187 -19.639 1.00 98.06 89 ALA A CA 1
ATOM 668 C C . ALA A 1 89 ? 12.233 -6.300 -20.145 1.00 98.06 89 ALA A C 1
ATOM 670 O O . ALA A 1 89 ? 12.595 -6.365 -21.320 1.00 98.06 89 ALA A O 1
ATOM 671 N N . LEU A 1 90 ? 12.827 -5.486 -19.265 1.00 97.94 90 LEU A N 1
ATOM 672 C CA . LEU A 1 90 ? 13.987 -4.647 -19.581 1.00 97.94 90 LEU A CA 1
ATOM 673 C C . LEU A 1 90 ? 15.261 -5.471 -19.796 1.00 97.94 90 LEU A C 1
ATOM 675 O O . LEU A 1 90 ? 15.996 -5.198 -20.746 1.00 97.94 90 LEU A O 1
ATOM 679 N N . THR A 1 91 ? 15.508 -6.468 -18.946 1.00 97.06 91 THR A N 1
ATOM 680 C CA . THR A 1 91 ? 16.659 -7.378 -19.063 1.00 97.06 91 THR A CA 1
ATOM 681 C C . THR A 1 91 ? 16.593 -8.196 -20.355 1.00 97.06 91 THR A C 1
ATOM 683 O O . THR A 1 91 ? 17.578 -8.258 -21.091 1.00 97.06 91 THR A O 1
ATOM 686 N N . ASP A 1 92 ? 15.412 -8.721 -20.686 1.00 97.19 92 ASP A N 1
ATOM 687 C CA . ASP A 1 92 ? 15.169 -9.542 -21.878 1.00 97.19 92 ASP A CA 1
ATOM 688 C C . ASP A 1 92 ? 15.008 -8.708 -23.159 1.00 97.19 92 ASP A C 1
ATOM 690 O O . ASP A 1 92 ? 14.870 -9.255 -24.252 1.00 97.19 92 ASP A O 1
ATOM 694 N N . LYS A 1 93 ? 15.032 -7.371 -23.044 1.00 96.56 93 LYS A N 1
ATOM 695 C CA . LYS A 1 93 ? 14.834 -6.420 -24.151 1.00 96.56 93 LYS A CA 1
ATOM 696 C C . LYS A 1 93 ? 13.530 -6.674 -24.918 1.00 96.56 93 LYS A C 1
ATOM 698 O O . LYS A 1 93 ? 13.492 -6.576 -26.145 1.00 96.56 93 LYS A O 1
ATOM 703 N N . SER A 1 94 ? 12.457 -6.975 -24.186 1.00 97.31 94 SER A N 1
ATOM 704 C CA . SER A 1 94 ? 11.115 -7.147 -24.749 1.00 97.31 94 SER A CA 1
ATOM 705 C C . SER A 1 94 ? 10.704 -5.917 -25.577 1.00 97.31 94 SER A C 1
ATOM 707 O O . SER A 1 94 ? 10.985 -4.785 -25.164 1.00 97.31 94 SER A O 1
ATOM 709 N N . PRO A 1 95 ? 9.978 -6.080 -26.702 1.00 97.94 95 PRO A N 1
ATOM 710 C CA . PRO A 1 95 ? 9.480 -4.951 -27.494 1.00 97.94 95 PRO A CA 1
ATOM 711 C C . PRO A 1 95 ? 8.579 -3.998 -26.688 1.00 97.94 95 PRO A C 1
ATOM 713 O O . PRO A 1 95 ? 8.485 -2.817 -27.012 1.00 97.94 95 PRO A O 1
ATOM 716 N N . THR A 1 96 ? 7.945 -4.480 -25.614 1.00 97.75 96 THR A N 1
ATOM 717 C CA . THR A 1 96 ? 7.068 -3.690 -24.734 1.00 97.75 96 THR A CA 1
ATOM 718 C C . THR A 1 96 ? 7.784 -3.073 -23.531 1.00 97.75 96 THR A C 1
ATOM 720 O O . THR A 1 96 ? 7.163 -2.324 -22.775 1.00 97.75 96 THR A O 1
ATOM 723 N N . ALA A 1 97 ? 9.087 -3.320 -23.356 1.00 98.00 97 ALA A N 1
ATOM 724 C CA . ALA A 1 97 ? 9.820 -2.969 -22.138 1.00 98.00 97 ALA A CA 1
ATOM 725 C C . ALA A 1 97 ? 9.777 -1.470 -21.799 1.00 98.00 97 ALA A C 1
ATOM 727 O O . ALA A 1 97 ? 9.689 -1.096 -20.630 1.00 98.00 97 ALA A O 1
ATOM 728 N N . ALA A 1 98 ? 9.805 -0.596 -22.811 1.00 98.00 98 ALA A N 1
ATOM 729 C CA . ALA A 1 98 ? 9.719 0.850 -22.606 1.00 98.00 98 ALA A CA 1
ATOM 730 C C . ALA A 1 98 ? 8.359 1.279 -22.028 1.00 98.00 98 ALA A C 1
ATOM 732 O O . ALA A 1 98 ? 8.302 2.145 -21.156 1.00 98.00 98 ALA A O 1
ATOM 733 N N . HIS A 1 99 ? 7.271 0.652 -22.480 1.00 98.25 99 HIS A N 1
ATOM 734 C CA . HIS A 1 99 ? 5.933 0.942 -21.976 1.00 98.25 99 HIS A CA 1
ATOM 735 C C . HIS A 1 99 ? 5.717 0.341 -20.581 1.00 98.25 99 HIS A C 1
ATOM 737 O O . HIS A 1 99 ? 5.200 1.017 -19.696 1.00 98.25 99 HIS A O 1
ATOM 743 N N . GLU A 1 100 ? 6.187 -0.889 -20.350 1.00 98.44 100 GLU A N 1
ATOM 744 C CA . GLU A 1 100 ? 6.129 -1.539 -19.033 1.00 98.44 100 GLU A CA 1
ATOM 745 C C . GLU A 1 100 ? 6.920 -0.767 -17.968 1.00 98.44 100 GLU A C 1
ATOM 747 O O . GLU A 1 100 ? 6.457 -0.642 -16.833 1.00 98.44 100 GLU A O 1
ATOM 752 N N . LEU A 1 101 ? 8.068 -0.187 -18.338 1.00 98.44 101 LEU A N 1
ATOM 753 C CA . LEU A 1 101 ? 8.829 0.721 -17.479 1.00 98.44 101 LEU A CA 1
ATOM 754 C C . LEU A 1 101 ? 7.986 1.936 -17.066 1.00 98.44 101 LEU A C 1
ATOM 756 O O . LEU A 1 101 ? 7.868 2.205 -15.872 1.00 98.44 101 LEU A O 1
ATOM 760 N N . ALA A 1 102 ? 7.379 2.634 -18.030 1.00 98.50 102 ALA A N 1
ATOM 761 C CA . ALA A 1 102 ? 6.573 3.826 -17.759 1.00 98.50 102 ALA A CA 1
ATOM 762 C C . ALA A 1 102 ? 5.352 3.512 -16.876 1.00 98.50 102 ALA A C 1
ATOM 764 O O . ALA A 1 102 ? 5.079 4.230 -15.913 1.00 98.50 102 ALA A O 1
ATOM 765 N N . LEU A 1 103 ? 4.653 2.405 -17.159 1.00 98.44 103 LEU A N 1
ATOM 766 C CA . LEU A 1 103 ? 3.530 1.932 -16.346 1.00 98.44 103 LEU A CA 1
ATOM 767 C C . LEU A 1 103 ? 3.959 1.647 -14.906 1.00 98.44 103 LEU A C 1
ATOM 769 O O . LEU A 1 103 ? 3.291 2.066 -13.964 1.00 98.44 103 LEU A O 1
ATOM 773 N N . THR A 1 104 ? 5.081 0.951 -14.737 1.00 98.50 104 THR A N 1
ATOM 774 C CA . THR A 1 104 ? 5.580 0.547 -13.420 1.00 98.50 104 THR A CA 1
ATOM 775 C C . THR A 1 104 ? 6.035 1.745 -12.595 1.00 98.50 104 THR A C 1
ATOM 777 O O . THR A 1 104 ? 5.734 1.804 -11.406 1.00 98.50 104 THR A O 1
ATOM 780 N N . GLN A 1 105 ? 6.713 2.717 -13.211 1.00 98.44 105 GLN A N 1
ATOM 781 C CA . GLN A 1 105 ? 7.146 3.938 -12.528 1.00 98.44 105 GLN A CA 1
ATOM 782 C C . GLN A 1 105 ? 5.950 4.725 -11.984 1.00 98.44 105 GLN A C 1
ATOM 784 O O . GLN A 1 105 ? 5.900 5.000 -10.786 1.00 98.44 105 GLN A O 1
ATOM 789 N N . LEU A 1 106 ? 4.945 4.987 -12.827 1.00 98.56 106 LEU A N 1
ATOM 790 C CA . LEU A 1 106 ? 3.730 5.687 -12.408 1.00 98.56 106 LEU A CA 1
ATOM 791 C C . LEU A 1 106 ? 2.948 4.895 -11.350 1.00 98.56 106 LEU A C 1
ATOM 793 O O . LEU A 1 106 ? 2.492 5.452 -10.351 1.00 98.56 106 LEU A O 1
ATOM 797 N N . TYR A 1 107 ? 2.791 3.584 -11.549 1.00 98.50 107 TYR A N 1
ATOM 798 C CA . TYR A 1 107 ? 2.061 2.743 -10.606 1.00 98.50 107 TYR A CA 1
ATOM 799 C C . TYR A 1 107 ? 2.736 2.704 -9.230 1.00 98.50 107 TYR A C 1
ATOM 801 O O . TYR A 1 107 ? 2.044 2.783 -8.216 1.00 98.50 107 TYR A O 1
ATOM 809 N N . ALA A 1 108 ? 4.071 2.634 -9.180 1.00 98.31 108 ALA A N 1
ATOM 810 C CA . ALA A 1 108 ? 4.825 2.635 -7.931 1.00 98.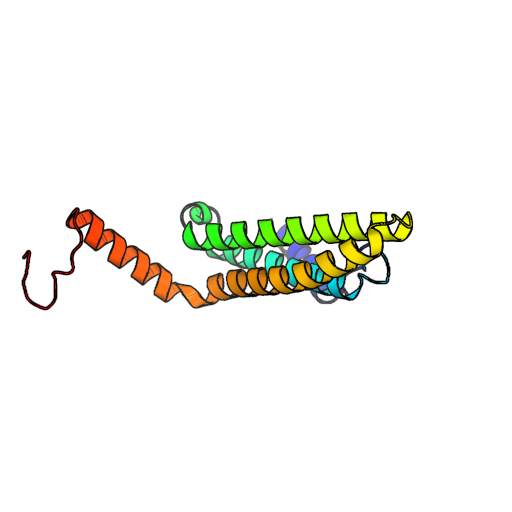31 108 ALA A CA 1
ATOM 811 C C . ALA A 1 108 ? 4.602 3.917 -7.112 1.00 98.31 108 ALA A C 1
ATOM 813 O O . ALA A 1 108 ? 4.461 3.837 -5.892 1.00 98.31 108 ALA A O 1
ATOM 814 N N . GLU A 1 109 ? 4.513 5.082 -7.757 1.00 98.38 109 GLU A N 1
ATOM 815 C CA . GLU A 1 109 ? 4.198 6.350 -7.087 1.00 98.38 109 GLU A CA 1
ATOM 816 C C . GLU A 1 109 ? 2.773 6.349 -6.517 1.00 98.38 109 GLU A C 1
ATOM 818 O O . GLU A 1 109 ? 2.579 6.568 -5.319 1.00 98.38 109 GLU A O 1
ATOM 823 N N . ILE A 1 110 ? 1.779 5.999 -7.343 1.00 98.50 110 ILE A N 1
ATOM 824 C CA . ILE A 1 110 ? 0.366 5.939 -6.933 1.00 98.50 110 ILE A CA 1
ATOM 825 C C . ILE A 1 110 ? 0.171 4.959 -5.768 1.00 98.50 110 ILE A C 1
ATOM 827 O O . ILE A 1 110 ? -0.536 5.250 -4.799 1.00 98.50 110 ILE A O 1
ATOM 831 N N . ALA A 1 111 ? 0.769 3.773 -5.864 1.00 98.50 111 ALA A N 1
ATOM 832 C CA . ALA A 1 111 ? 0.673 2.749 -4.836 1.00 98.50 111 ALA A CA 1
ATOM 833 C C . ALA A 1 111 ? 1.390 3.178 -3.546 1.00 98.50 111 ALA A C 1
ATOM 835 O O . ALA A 1 111 ? 0.834 3.002 -2.460 1.00 98.50 111 ALA A O 1
ATOM 836 N N . SER A 1 112 ? 2.560 3.816 -3.651 1.00 98.50 112 SER A N 1
ATOM 837 C CA . SER A 1 112 ? 3.295 4.381 -2.512 1.00 98.50 112 SER A CA 1
ATOM 838 C C . SER A 1 112 ? 2.456 5.403 -1.739 1.00 98.50 112 SER A C 1
ATOM 840 O O . SER A 1 112 ? 2.392 5.338 -0.508 1.00 98.50 112 SER A O 1
ATOM 842 N N . ASP A 1 113 ? 1.742 6.288 -2.437 1.00 98.50 113 ASP A N 1
ATOM 843 C CA . ASP A 1 113 ? 0.837 7.253 -1.807 1.00 98.50 113 ASP A CA 1
ATOM 844 C C . ASP A 1 113 ? -0.340 6.582 -1.098 1.00 98.50 113 ASP A C 1
ATOM 846 O O . ASP A 1 113 ? -0.662 6.934 0.041 1.00 98.50 113 ASP A O 1
ATOM 850 N N . LYS A 1 114 ? -0.954 5.573 -1.726 1.00 98.50 114 LYS A N 1
ATOM 851 C CA . LYS A 1 114 ? -2.037 4.792 -1.108 1.00 98.50 114 LYS A CA 1
ATOM 852 C C . LYS A 1 114 ? -1.572 4.078 0.159 1.00 98.50 114 LYS A C 1
ATOM 854 O O . LYS A 1 114 ? -2.269 4.136 1.171 1.00 98.50 114 LYS A O 1
ATOM 859 N N . ILE A 1 115 ? -0.397 3.446 0.124 1.00 98.56 115 ILE A N 1
ATOM 860 C CA . ILE A 1 115 ? 0.192 2.784 1.295 1.00 98.56 115 ILE A CA 1
ATOM 861 C C . ILE A 1 115 ? 0.419 3.809 2.401 1.00 98.56 115 ILE A C 1
ATOM 863 O O . ILE A 1 115 ? -0.092 3.635 3.505 1.00 98.56 115 ILE A O 1
ATOM 867 N N . ARG A 1 116 ? 1.110 4.913 2.097 1.00 98.00 116 ARG A N 1
ATOM 868 C CA . ARG A 1 116 ? 1.392 5.977 3.068 1.00 98.00 116 ARG A CA 1
ATOM 869 C C . ARG A 1 116 ? 0.117 6.495 3.733 1.00 98.00 116 ARG A C 1
ATOM 871 O O . ARG A 1 116 ? 0.091 6.667 4.951 1.00 98.00 116 ARG A O 1
ATOM 878 N N . ASN A 1 117 ? -0.938 6.720 2.954 1.00 98.25 117 ASN A N 1
ATOM 879 C CA . ASN A 1 117 ? -2.220 7.181 3.477 1.00 98.25 117 ASN A CA 1
ATOM 880 C C . ASN A 1 117 ? -2.849 6.139 4.407 1.00 98.25 117 ASN A C 1
ATOM 882 O O . ASN A 1 117 ? -3.146 6.470 5.552 1.00 98.25 117 ASN A O 1
ATOM 886 N N . ASN A 1 118 ? -2.956 4.877 3.982 1.00 98.31 118 ASN A N 1
ATOM 887 C CA . ASN A 1 118 ? -3.495 3.801 4.820 1.00 98.31 118 ASN A CA 1
ATOM 888 C C . ASN A 1 118 ? -2.730 3.649 6.144 1.00 98.31 118 ASN A C 1
ATOM 890 O O . ASN A 1 118 ? -3.347 3.554 7.206 1.00 98.31 118 ASN A O 1
ATOM 894 N N . LEU A 1 119 ? -1.394 3.684 6.101 1.00 97.75 119 LEU A N 1
ATOM 895 C CA . LEU A 1 119 ? -0.552 3.580 7.295 1.00 97.75 119 LEU A CA 1
ATOM 896 C C . LEU A 1 119 ? -0.720 4.786 8.230 1.00 97.75 119 LEU A C 1
ATOM 898 O O . LEU A 1 119 ? -0.849 4.624 9.445 1.00 97.75 119 LEU A O 1
ATOM 902 N N . ARG A 1 120 ? -0.793 6.002 7.679 1.00 97.31 120 ARG A N 1
ATOM 903 C CA . ARG A 1 120 ? -1.055 7.223 8.454 1.00 97.31 120 ARG A CA 1
ATOM 904 C C . ARG A 1 120 ? -2.440 7.204 9.097 1.00 97.31 120 ARG A C 1
ATOM 906 O O . ARG A 1 120 ? -2.610 7.657 10.233 1.00 97.31 120 ARG A O 1
ATOM 913 N N . GLU A 1 121 ? -3.446 6.710 8.389 1.00 96.94 121 GLU A N 1
ATOM 914 C CA . GLU A 1 121 ? -4.810 6.631 8.902 1.00 96.94 121 GLU A CA 1
ATOM 915 C C . GLU A 1 121 ? -4.923 5.700 10.108 1.00 96.94 121 GLU A C 1
ATOM 917 O O . GLU A 1 121 ? -5.655 6.022 11.039 1.00 96.94 121 GLU A O 1
ATOM 922 N N . ILE A 1 122 ? -4.150 4.611 10.165 1.00 95.00 122 ILE A N 1
ATOM 923 C CA . ILE A 1 122 ? -4.117 3.727 11.343 1.00 95.00 122 ILE A CA 1
ATOM 924 C C . ILE A 1 122 ? -3.785 4.512 12.622 1.00 95.00 122 ILE A C 1
ATOM 926 O O . ILE A 1 122 ? -4.380 4.275 13.672 1.00 95.00 122 ILE A O 1
ATOM 930 N N . GLN A 1 123 ? -2.877 5.485 12.537 1.00 89.81 123 GLN A N 1
ATOM 931 C CA . GLN A 1 123 ? -2.468 6.298 13.684 1.00 89.81 123 GLN A CA 1
ATOM 932 C C . GLN A 1 123 ? -3.441 7.454 13.961 1.00 89.81 123 GLN A C 1
ATOM 934 O O . GLN A 1 123 ? -3.682 7.818 15.111 1.00 89.81 123 GLN A O 1
ATOM 939 N N . THR A 1 124 ? -4.016 8.042 12.910 1.00 94.44 124 THR A N 1
ATOM 940 C CA . THR A 1 124 ? -4.732 9.327 13.000 1.00 94.44 124 THR A CA 1
ATOM 941 C C . THR A 1 124 ? -6.258 9.204 13.036 1.00 94.44 124 THR A C 1
ATOM 943 O O . THR A 1 124 ? -6.926 10.096 13.561 1.00 94.44 124 THR A O 1
ATOM 946 N N . HIS A 1 125 ? -6.844 8.115 12.529 1.00 94.38 125 HIS A N 1
ATOM 947 C CA . HIS A 1 125 ? -8.299 7.972 12.376 1.00 94.38 125 HIS A CA 1
ATOM 948 C C . HIS A 1 125 ? -9.028 7.393 13.592 1.00 94.38 125 HIS A C 1
ATOM 950 O O . HIS A 1 125 ? -10.243 7.253 13.531 1.00 94.38 125 HIS A O 1
ATOM 956 N N . THR A 1 126 ? -8.360 7.179 14.731 1.00 92.38 126 THR A N 1
ATOM 957 C CA . THR A 1 126 ? -8.999 6.644 15.954 1.00 92.38 126 THR A CA 1
ATOM 958 C C . THR A 1 126 ? -10.322 7.349 16.301 1.00 92.38 126 THR A C 1
ATOM 960 O O . THR A 1 126 ? -11.324 6.689 16.557 1.00 92.38 126 THR A O 1
ATOM 963 N N . LYS A 1 127 ? -10.369 8.691 16.253 1.00 94.75 127 LYS A N 1
ATOM 964 C CA . LYS A 1 127 ? -11.606 9.451 16.529 1.00 94.75 127 LYS A CA 1
ATOM 965 C C . LYS A 1 127 ? -12.686 9.241 15.461 1.00 94.75 127 LYS A C 1
ATOM 967 O O . LYS A 1 127 ? -13.852 9.084 15.810 1.00 94.75 127 LYS A O 1
ATOM 972 N N . LYS A 1 128 ? -12.299 9.222 14.181 1.00 95.94 128 LYS A N 1
ATOM 973 C CA . LYS A 1 128 ? -13.226 9.003 13.059 1.00 95.94 128 LYS A CA 1
ATOM 974 C C . LYS A 1 128 ? -13.809 7.591 13.088 1.00 95.94 128 LYS A C 1
ATOM 976 O O . LYS A 1 128 ? -14.995 7.428 12.847 1.00 95.94 128 LYS A O 1
ATOM 981 N N . ASP A 1 129 ? -13.002 6.597 13.444 1.00 96.44 129 ASP A N 1
ATOM 982 C CA . ASP A 1 129 ? -13.424 5.200 13.565 1.00 96.44 129 ASP A CA 1
ATOM 983 C C . ASP A 1 129 ? -14.463 5.023 14.676 1.00 96.44 129 ASP A C 1
ATOM 985 O O . ASP A 1 129 ? -15.477 4.357 14.475 1.00 96.44 129 ASP A O 1
ATOM 989 N N . SER A 1 130 ? -14.258 5.664 15.831 1.00 95.88 130 SER A N 1
ATOM 990 C CA . SER A 1 130 ? -15.251 5.663 16.910 1.00 95.88 130 SER A CA 1
ATOM 991 C C . SER A 1 130 ? -16.547 6.366 16.504 1.00 95.88 130 SER A C 1
ATOM 993 O O . SER A 1 130 ? -17.629 5.871 16.807 1.00 95.88 130 SER A O 1
ATOM 995 N N . GLN A 1 131 ? -16.458 7.492 15.789 1.00 97.19 131 GLN A N 1
ATOM 996 C CA . GLN A 1 131 ? -17.638 8.188 15.266 1.00 97.19 131 GLN A CA 1
ATOM 997 C C . GLN A 1 131 ? -18.391 7.345 14.233 1.00 97.19 131 GLN A C 1
ATOM 999 O O . GLN A 1 131 ? -19.614 7.275 14.290 1.00 97.19 131 GLN A O 1
ATOM 1004 N N . LEU A 1 132 ? -17.678 6.667 13.331 1.00 96.81 132 LEU A N 1
ATOM 1005 C CA . LEU A 1 132 ? -18.270 5.763 12.347 1.00 96.81 132 LEU A CA 1
ATOM 1006 C C . LEU A 1 132 ? -19.061 4.641 13.030 1.00 96.81 132 LEU A C 1
ATOM 1008 O O . LEU A 1 132 ? -20.196 4.380 12.640 1.00 96.81 132 LEU A O 1
ATOM 1012 N N . LYS A 1 133 ? -18.485 4.017 14.067 1.00 96.31 133 LYS A N 1
ATOM 1013 C CA . LYS A 1 133 ? -19.165 2.985 14.866 1.00 96.31 133 LYS A CA 1
ATOM 1014 C C . LYS A 1 133 ? -20.422 3.542 15.541 1.00 96.31 133 LYS A C 1
ATOM 1016 O O . LYS A 1 133 ? -21.492 2.981 15.361 1.00 96.31 133 LYS A O 1
ATOM 1021 N N . ALA A 1 134 ? -20.321 4.697 16.202 1.00 96.69 134 ALA A N 1
ATOM 1022 C CA . ALA A 1 134 ? -21.462 5.324 16.870 1.00 96.69 134 ALA A CA 1
ATOM 1023 C C . ALA A 1 134 ? -22.609 5.678 15.904 1.00 96.69 134 ALA A C 1
ATOM 1025 O O . ALA A 1 134 ? -23.776 5.498 16.239 1.00 96.69 134 ALA A O 1
ATOM 1026 N N . ILE A 1 135 ? -22.291 6.161 14.697 1.00 96.88 135 ILE A N 1
ATOM 1027 C CA . ILE A 1 135 ? -23.295 6.423 13.654 1.00 96.88 135 ILE A CA 1
ATOM 1028 C C . ILE A 1 135 ? -23.949 5.111 13.209 1.00 96.88 135 ILE A C 1
ATOM 1030 O O . ILE A 1 135 ? -25.172 5.045 13.100 1.00 96.88 135 ILE A O 1
ATOM 1034 N N . ALA A 1 136 ? -23.153 4.065 12.971 1.00 96.12 136 ALA A N 1
ATOM 1035 C CA . ALA A 1 136 ? -23.672 2.760 12.575 1.00 96.12 136 ALA A CA 1
ATOM 1036 C C . ALA A 1 136 ? -24.612 2.177 13.644 1.00 96.12 136 ALA A C 1
ATOM 1038 O O . ALA A 1 136 ? -25.706 1.736 13.303 1.00 96.12 136 ALA A O 1
ATOM 1039 N N . ASP A 1 137 ? -24.244 2.260 14.925 1.00 96.94 137 ASP A N 1
ATOM 1040 C CA . ASP A 1 137 ? -25.068 1.785 16.043 1.00 96.94 137 ASP A CA 1
ATOM 1041 C C . ASP A 1 137 ? -26.432 2.492 16.090 1.00 96.94 137 ASP A C 1
ATOM 1043 O O . ASP A 1 137 ? -27.463 1.848 16.290 1.00 96.94 137 ASP A O 1
ATOM 1047 N N . GLN A 1 138 ? -26.469 3.806 15.836 1.00 96.94 138 GLN A N 1
ATOM 1048 C CA . GLN A 1 138 ? -27.724 4.561 15.758 1.00 96.94 138 GLN A CA 1
ATOM 1049 C C . GLN A 1 138 ? -28.599 4.100 14.587 1.00 96.94 138 GLN A C 1
ATOM 1051 O O . GLN A 1 138 ? -29.815 3.962 14.741 1.00 96.94 138 GLN A O 1
ATOM 1056 N N . VAL A 1 139 ? -27.995 3.858 13.420 1.00 96.81 139 VAL A N 1
ATOM 1057 C CA . VAL A 1 139 ? -28.719 3.387 12.230 1.00 96.81 139 VAL A CA 1
ATOM 1058 C C . VAL A 1 139 ? -29.278 1.985 12.464 1.00 96.81 139 VAL A C 1
ATOM 1060 O O . VAL A 1 139 ? -30.440 1.740 12.143 1.00 96.81 139 VAL A O 1
ATOM 1063 N N . PHE A 1 140 ? -28.507 1.084 13.077 1.00 95.81 140 PHE A N 1
ATOM 1064 C CA . PHE A 1 140 ? -28.980 -0.259 13.418 1.00 95.81 140 PHE A CA 1
ATOM 1065 C C . PHE A 1 140 ? -30.111 -0.228 14.450 1.00 95.81 140 PHE A C 1
ATOM 1067 O O . PHE A 1 140 ? -31.114 -0.915 14.265 1.00 95.81 140 PHE A O 1
ATOM 1074 N N . ALA A 1 141 ? -30.005 0.617 15.481 1.00 96.44 141 ALA A N 1
ATOM 1075 C CA . ALA A 1 141 ? -31.048 0.767 16.495 1.00 96.44 141 ALA A CA 1
ATOM 1076 C C . ALA A 1 141 ? -32.385 1.248 15.907 1.00 96.44 141 ALA A C 1
ATOM 1078 O O . ALA A 1 141 ? -33.444 0.806 16.345 1.00 96.44 141 ALA A O 1
ATOM 1079 N N . GLN A 1 142 ? -32.349 2.134 14.908 1.00 94.69 142 GLN A N 1
ATOM 1080 C CA . GLN A 1 142 ? -33.564 2.638 14.259 1.00 94.69 142 GLN A CA 1
ATOM 1081 C C . GLN A 1 142 ? -34.019 1.791 13.065 1.00 94.69 142 GLN A C 1
ATOM 1083 O O . GLN A 1 142 ? -35.165 1.920 12.640 1.00 94.69 142 GLN A O 1
ATOM 1088 N N . SER A 1 143 ? -33.137 0.952 12.507 1.00 94.12 143 SER A N 1
ATOM 1089 C CA . SER A 1 143 ? -33.378 0.150 11.297 1.00 94.12 143 SER A CA 1
ATOM 1090 C C . SER A 1 143 ? -33.902 0.968 10.103 1.00 94.12 143 SER A C 1
ATOM 1092 O O . SER A 1 143 ? -34.642 0.466 9.260 1.00 94.12 143 SER A O 1
ATOM 1094 N N . LYS A 1 144 ? -33.519 2.248 10.024 1.00 91.19 144 LYS A N 1
ATOM 1095 C CA . LYS A 1 144 ? -33.890 3.180 8.951 1.00 91.19 144 LYS A CA 1
ATOM 1096 C C . LYS A 1 144 ? -32.833 4.267 8.781 1.00 91.19 144 LYS A C 1
ATOM 1098 O O . LYS A 1 144 ? -32.002 4.490 9.662 1.00 91.19 144 LYS A O 1
ATOM 1103 N N . TYR A 1 145 ? -32.900 4.984 7.663 1.00 90.31 145 TYR A N 1
ATOM 1104 C CA . TYR A 1 145 ? -32.177 6.244 7.517 1.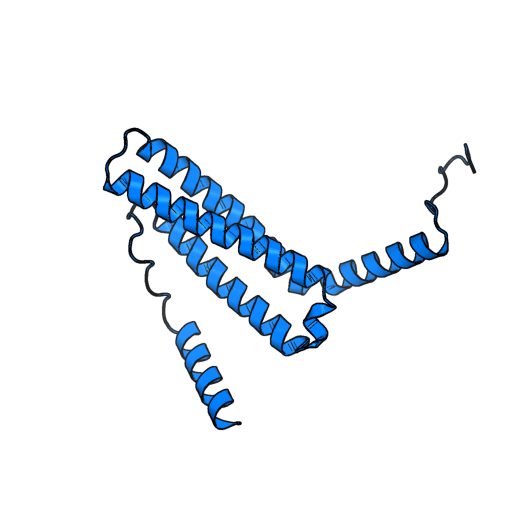00 90.31 145 TYR A CA 1
ATOM 1105 C C . TYR A 1 145 ? -32.744 7.271 8.510 1.00 90.31 145 TYR A C 1
ATOM 1107 O O . TYR A 1 145 ? -33.951 7.503 8.545 1.00 90.31 145 TYR A O 1
ATOM 1115 N N . ILE A 1 146 ? -31.875 7.823 9.360 1.00 92.06 146 ILE A N 1
ATOM 1116 C CA . ILE A 1 146 ? -32.271 8.696 10.477 1.00 92.06 146 ILE A CA 1
ATOM 1117 C C . ILE A 1 146 ? -32.619 10.116 10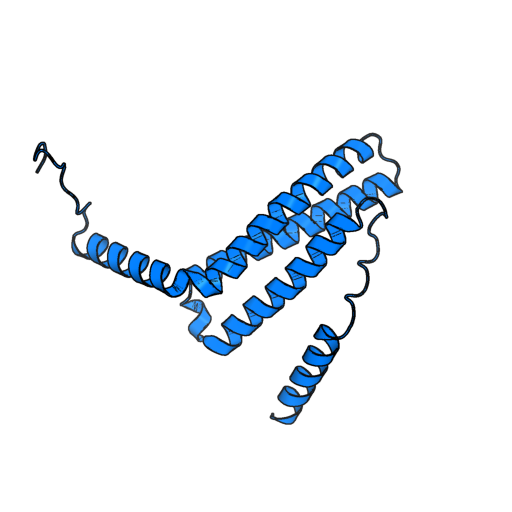.009 1.00 92.06 146 ILE A C 1
ATOM 1119 O O . ILE A 1 146 ? -33.639 10.641 10.457 1.00 92.06 146 ILE A O 1
ATOM 1123 N N . PRO A 1 147 ? -31.810 10.774 9.153 1.00 90.56 147 PRO A N 1
ATOM 1124 C CA . PRO A 1 147 ? -32.116 12.133 8.723 1.00 90.56 147 PRO A CA 1
ATOM 1125 C C . PRO A 1 147 ? -33.411 12.195 7.907 1.00 90.56 147 PRO A C 1
ATOM 1127 O O . PRO A 1 147 ? -33.616 11.423 6.974 1.00 90.56 147 PRO A O 1
ATOM 1130 N N . SER A 1 148 ? -34.274 13.154 8.226 1.00 88.38 148 SER A N 1
ATOM 1131 C CA . SER A 1 148 ? -35.430 13.504 7.401 1.00 88.38 148 SER A CA 1
ATOM 1132 C C . SER A 1 148 ? -35.054 14.567 6.369 1.00 88.38 148 SER A C 1
ATOM 1134 O O . SER A 1 148 ? -34.083 15.309 6.542 1.00 88.38 148 SER A O 1
ATOM 1136 N N . HIS A 1 149 ? -35.845 14.682 5.300 1.00 88.50 149 HIS A N 1
ATOM 1137 C CA . HIS A 1 149 ? -35.661 15.761 4.333 1.00 88.50 149 HIS A CA 1
ATOM 1138 C C . HIS A 1 149 ? -35.794 17.134 5.036 1.00 88.50 149 HIS A C 1
ATOM 1140 O O . HIS A 1 149 ? -36.748 17.315 5.799 1.00 88.50 149 HIS A O 1
ATOM 1146 N N . PRO A 1 150 ? -34.908 18.124 4.785 1.00 88.94 150 PRO A N 1
ATOM 1147 C CA . PRO A 1 150 ? -34.920 19.414 5.493 1.00 88.94 150 PRO A CA 1
ATOM 1148 C C . PRO A 1 150 ? -36.226 20.211 5.373 1.00 88.94 150 PRO A C 1
ATOM 1150 O O . PRO A 1 150 ? -36.512 21.059 6.211 1.00 88.94 150 PRO A O 1
ATOM 1153 N N . THR A 1 151 ? -37.020 19.948 4.332 1.00 90.75 151 THR A N 1
ATOM 1154 C CA . THR A 1 151 ? -38.316 20.608 4.092 1.00 90.75 151 THR A CA 1
ATOM 1155 C C . THR A 1 151 ? -39.522 19.818 4.611 1.00 90.75 151 THR A C 1
ATOM 1157 O O . THR A 1 151 ? -40.654 20.225 4.372 1.00 90.75 151 THR A O 1
ATOM 1160 N N . GLY A 1 152 ? -39.314 18.673 5.271 1.00 79.88 152 GLY A N 1
ATOM 1161 C CA . GLY A 1 152 ? -40.397 17.830 5.798 1.00 79.88 152 GLY A CA 1
ATOM 1162 C C . GLY A 1 152 ? -41.197 17.055 4.743 1.00 79.88 152 GLY A C 1
ATOM 1163 O O . GLY A 1 152 ? -42.123 16.329 5.090 1.00 79.88 152 GLY A O 1
ATOM 1164 N N . VAL A 1 153 ? -40.847 17.168 3.459 1.00 64.75 153 VAL A N 1
ATOM 1165 C CA . VAL A 1 153 ? -41.470 16.370 2.396 1.00 64.75 153 VAL A CA 1
ATOM 1166 C C . VAL A 1 153 ? -40.990 14.923 2.555 1.00 64.75 153 VAL A C 1
ATOM 1168 O O . VAL A 1 153 ? -39.797 14.657 2.409 1.00 64.75 153 VAL A O 1
ATOM 1171 N N . ASN A 1 154 ? -41.918 14.010 2.855 1.00 60.56 154 ASN A N 1
ATOM 1172 C CA . ASN A 1 154 ? -41.706 12.583 3.162 1.00 60.56 154 ASN A CA 1
ATOM 1173 C C . ASN A 1 154 ? -41.286 12.239 4.613 1.00 60.56 154 ASN A C 1
ATOM 1175 O O . ASN A 1 154 ? -40.663 11.194 4.812 1.00 60.56 154 ASN A O 1
ATOM 1179 N N . ALA A 1 155 ? -41.588 13.092 5.603 1.00 57.50 155 ALA A N 1
ATOM 1180 C CA . ALA A 1 155 ? -41.481 12.739 7.029 1.00 57.50 155 ALA A CA 1
ATOM 1181 C C . ALA A 1 155 ? -42.676 11.902 7.517 1.00 57.50 155 ALA A C 1
ATOM 1183 O O . ALA A 1 155 ? -43.806 12.170 7.050 1.00 57.50 155 ALA A O 1
#

Organism: Aphanomyces astaci (NCBI:txid112090)

Secondary structure (DSSP, 8-state):
-HHHHHHHHHHHHHHHHSPPPPPTT--GGGHHHHHHHHHHHHHHHHHHHHHHHHHGGGGGG-HHHHHHHHHHHHHHHHHHHHHHHHHHHHHTT-TTHHHHHHHHHHHHHHHHHHHHHHHHHHHH-HHHHHHHHHHHHHHHHHTS--PPPTT-TT-

InterPro domains:
  IPR049448 ACAD9/ACADV-like, C-terminal domain [PF21343] (28-144)

Sequence (155 aa):
DPAAVASEISSRVQKKISSPATLEGVHPKLKASADLLQTRTIEFGDAVESLLRKHGKTIVHEQLQLKRIADASIQLFAMTATISRASTALTDKSPTAAHELALTQLYAEIASDKIRNNLREIQTHTKKDSQLKAIADQVFAQSKYIPSHPTGVNA

=== Feature glossary ===
The features interleaved in this record are:

— What the protein is —

Sequence gives the chain of amino acids in standard one-letter code (A=alanine, C=cysteine, …, Y=tyrosine), read N→C. It is the only feature that is directly encoded by the gene; all structural features are derived from the folded form of this sequence.

Database cross-references. InterPro integrates a dozen domain/family signature databases into unified entries with residue-range hits. GO terms attach function/process/location labels with evidence codes. CATH codes position the fold in a four-level structural taxonomy. Organism is the NCBI-taxonomy species name.

— Where its atoms are —

Atomic coordinates in PDBx/mmCIF format — the same representation the Protein Data Bank distributes. Each line of the _atom_site loop places one backbone atom in Cartesian space (units: ångströms, origin: arbitrary).

The six renders are orthographic views along the three Cartesian axes in both directions. Representation (cartoon, sticks, or surface) and color scheme (sequence-rainbow or by-chain) vary across proteins so the training set covers all the common visualization conventions.

— Local backbone conformation —

Eight-state secondary structure (DSSP): H is the canonical α-helix, G the tighter 3₁₀-helix, I the wider π-helix; E/B are β-structure, T and S are turns and bends, and '-' is everything else. DSSP derives these from the pattern of main-chain N–H···O=C hydrogen bonds, not from the sequence.

P-SEA three-state annotation labels each residue as helix, strand, or coil based purely on the geometry of the Cα trace. It serves as a fallback when the full backbone (and thus DSSP) is unavailable.

The φ/ψ torsion pair specifies the backbone conformation at each residue. φ rotates about the N–Cα bond, ψ about the Cα–C bond. Steric clashes forbid most of the (φ, ψ) plane — the allowed regions (α-helix basin, β-sheet basin, left-handed helix) are the Ramachandran-allowed regions.

— Global shape and packing —

The geometric summary reports three shape descriptors. Rg (radius of gyration) measures how spread out the Cα atoms are about their centre of mass; compact globular proteins have small Rg, elongated or unfolded ones large. Cα contacts (<8 Å, |i−j|>4) count long-range residue pairs in spatial proximity — high for tightly packed folds, near zero for rods or random coil. The bounding-box extents give the protein's footprint along x, y, z in Å.

Solvent-accessible surface area (SASA) is the area in Å² traced out by the centre of a 1.4 Å probe sphere (a water molecule) rolled over the protein's van der Waals surface (Shrake–Rupley / Lee–Richards construction). Buried residues have near-zero SASA; fully exposed residues can exceed 200 Å². The total SASA scales roughly with the number of surface residues.

The contact map is a binary N×N matrix image: pixel (i, j) is dark where Cα_i and Cα_j are within 8 Å and |i−j|>4. Because the |i−j|>4 filter removes local helical contacts, off-diagonal stripes parallel to the main diagonal indicate parallel β-sheets; stripes perpendicular to it indicate antiparallel β-sheets. The Ramachandran plot scatters every residue's (φ, ψ) pair against the sterically allowed regions. The PAE heatmap renders the predicted-aligned-error matrix.

— Structural neighborhood —

3Di is Foldseek's structural alphabet. Each residue is assigned one of twenty discrete states based on how its Cα sits relative to its spatial (not sequential) neighbors. Aligning 3Di strings finds structural homologs roughly as well as full 3D superposition, but orders of magnitude faster.

Nearest PDB neighbors are the top structural matches found by Foldseek when searching this structure against the entire Protein Data Bank. Each hit reports a TM-score (0 to 1; >0.5 almost always implies the same fold) and an E-value. These are *structural* homologs — they may share no detectable sequence similarity.

— Confidence and disorder —

For AlphaFold models, the B-factor field carries pLDDT — the model's own estimate of local accuracy on a 0–100 scale. Regions with pLDDT<50 should be treated as essentially unmodeled; they often correspond to intrinsically disordered segments.

Crystallographic B-factors measure how much each atom's electron density is smeared out, in Å². They rise in mobile loops and surface residues and fall in the buried interior. In AlphaFold models this column is repurposed to hold pLDDT instead.

Predicted aligned error is AlphaFold's pairwise confidence. Unlike pLDDT (per-residue), PAE is per-residue-pair and captures whether two parts of the structure are correctly placed relative to each other. Units are ångströms of expected positional error.